Protein AF-A0A1Q3WJX5-F1 (afdb_monomer)

Sequence (77 aa):
MKLKLSEILLLSAAAGFLILWIAEYQRTTFAESYWLLMLCLGFLLSFQYFKNKRLEREKAVSPTIKQMIEERKKKKK

Foldseek 3Di:
DDDDPLLVVLQVQLVVLVVVLVVVVVVDPCVVRCVSVVSSVVSVVVSVVVVVVVVVVVVVPPVVVVVVVVVVVVVVD

Secondary structure (DSSP, 8-state):
-PPPHHHHHHHHHHHHHHHHHHHHHHHS-HHHHHHHHHHHHHHHHHHHHHHHHHHHHHHHH-HHHHHHHHHHHHTT-

Solvent-accessible surface area (backbone atoms only — not comparable to full-atom values): 4211 Å² total; per-residue (Å²): 138,86,80,51,70,69,47,49,51,29,51,52,50,19,52,49,29,42,52,52,26,56,58,39,47,77,76,46,53,65,91,80,32,46,65,34,47,51,50,17,50,52,27,50,53,49,34,51,50,54,52,50,58,49,50,52,51,55,51,69,67,35,65,67,51,54,50,53,55,51,52,58,55,58,76,76,108

pLDDT: mean 86.57, std 12.41, range [52.0, 97.75]

Structure (mmCIF, N/CA/C/O backbone):
data_AF-A0A1Q3WJX5-F1
#
_entry.id   AF-A0A1Q3WJX5-F1
#
loop_
_atom_site.group_PDB
_atom_site.id
_atom_site.type_symbol
_atom_site.label_atom_id
_atom_site.label_alt_id
_atom_site.label_comp_id
_atom_site.label_asym_id
_atom_site.label_entity_id
_atom_site.label_seq_id
_atom_site.pdbx_PDB_ins_code
_atom_site.Cartn_x
_atom_site.Cartn_y
_atom_site.Cartn_z
_atom_site.occupancy
_atom_site.B_iso_or_equiv
_atom_site.auth_seq_id
_atom_site.auth_comp_id
_atom_site.auth_asym_id
_atom_site.auth_atom_id
_atom_site.pdbx_PDB_model_num
ATOM 1 N N . MET A 1 1 ? -5.563 7.511 17.294 1.00 57.59 1 MET A N 1
ATOM 2 C CA . MET A 1 1 ? -5.956 6.267 16.592 1.00 57.59 1 MET A CA 1
ATOM 3 C C . MET A 1 1 ? -4.703 5.419 16.407 1.00 57.59 1 MET A C 1
ATOM 5 O O . MET A 1 1 ? -3.796 5.880 15.733 1.00 57.59 1 MET A O 1
ATOM 9 N N . LYS A 1 2 ? -4.590 4.250 17.056 1.00 80.38 2 LYS A N 1
ATOM 10 C CA . LYS A 1 2 ? -3.442 3.343 16.856 1.00 80.38 2 LYS A CA 1
ATOM 11 C C . LYS A 1 2 ? -3.739 2.396 15.690 1.00 80.38 2 LYS A C 1
ATOM 13 O O . LYS A 1 2 ? -4.843 1.850 15.626 1.00 80.38 2 LYS A O 1
ATOM 18 N N . LEU A 1 3 ? -2.785 2.247 14.772 1.00 85.56 3 LEU A N 1
ATOM 19 C CA . LEU A 1 3 ? -2.859 1.241 13.714 1.00 85.56 3 LEU A CA 1
ATOM 20 C C . LEU A 1 3 ? -2.491 -0.127 14.287 1.00 85.56 3 LEU A C 1
ATOM 22 O O . LEU A 1 3 ? -1.577 -0.239 15.106 1.00 85.56 3 LEU A O 1
ATOM 26 N N . LYS A 1 4 ? -3.210 -1.167 13.871 1.00 89.62 4 LYS A N 1
ATOM 27 C CA . LYS A 1 4 ? -2.829 -2.549 14.179 1.00 89.62 4 LYS A CA 1
ATOM 28 C C . LYS A 1 4 ? -1.636 -2.963 13.323 1.00 89.62 4 LYS A C 1
ATOM 30 O O . LYS A 1 4 ? -1.462 -2.459 12.219 1.00 89.62 4 LYS A O 1
ATOM 35 N N . LEU A 1 5 ? -0.864 -3.941 13.796 1.00 93.19 5 LEU A N 1
ATOM 36 C CA . LEU A 1 5 ? 0.263 -4.491 13.038 1.00 93.19 5 LEU A CA 1
ATOM 37 C C . LEU A 1 5 ? -0.156 -4.932 11.627 1.00 93.19 5 LEU A C 1
ATOM 39 O O . LEU A 1 5 ? 0.532 -4.621 10.667 1.00 93.19 5 LEU A O 1
ATOM 43 N N . SER A 1 6 ? -1.320 -5.572 11.484 1.00 90.88 6 SER A N 1
ATOM 44 C CA . SER A 1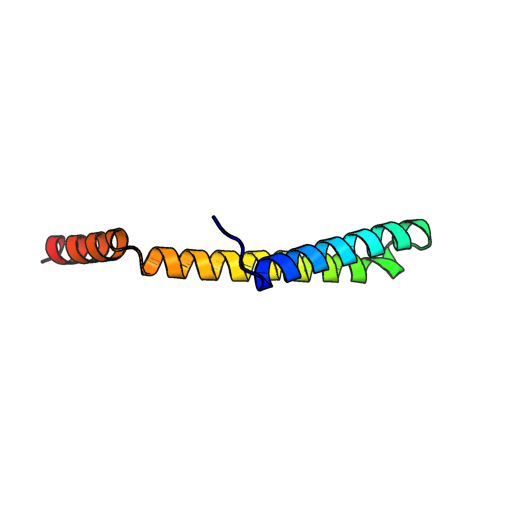 6 ? -1.853 -5.967 10.175 1.00 90.88 6 SER A CA 1
ATOM 45 C C . SER A 1 6 ? -2.121 -4.776 9.250 1.00 90.88 6 SER A C 1
ATOM 47 O O . SER A 1 6 ? -1.851 -4.854 8.059 1.00 90.88 6 SER A O 1
ATOM 49 N N . GLU A 1 7 ? -2.617 -3.662 9.789 1.00 92.62 7 GLU A N 1
ATOM 50 C CA . GLU A 1 7 ? -2.842 -2.426 9.034 1.00 92.62 7 GLU A CA 1
ATOM 51 C C . GLU A 1 7 ? -1.501 -1.820 8.580 1.00 92.62 7 GLU A C 1
ATOM 53 O O . GLU A 1 7 ? -1.379 -1.382 7.441 1.00 92.62 7 GLU A O 1
ATOM 58 N N . ILE A 1 8 ? -0.473 -1.862 9.434 1.00 95.69 8 ILE A N 1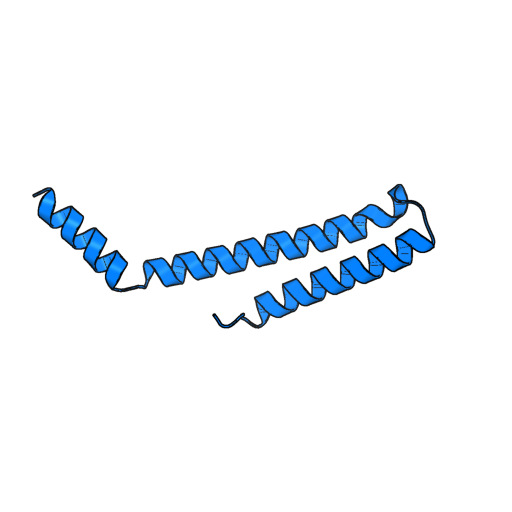
ATOM 59 C CA . ILE A 1 8 ? 0.884 -1.407 9.095 1.00 95.69 8 ILE A CA 1
ATOM 60 C C . ILE A 1 8 ? 1.494 -2.293 8.006 1.00 95.69 8 ILE A C 1
ATOM 62 O O . ILE A 1 8 ? 1.996 -1.770 7.020 1.00 95.69 8 ILE A O 1
ATOM 66 N N . LEU A 1 9 ? 1.397 -3.619 8.138 1.00 96.38 9 LEU A N 1
ATOM 67 C CA . LEU A 1 9 ? 1.922 -4.566 7.150 1.00 96.38 9 LEU A CA 1
ATOM 68 C C . LEU A 1 9 ? 1.271 -4.380 5.774 1.00 96.38 9 LEU A C 1
ATOM 70 O O . LEU A 1 9 ? 1.977 -4.374 4.770 1.00 96.38 9 LEU A O 1
ATOM 74 N N . LEU A 1 10 ? -0.050 -4.173 5.720 1.00 95.69 10 LEU A N 1
ATOM 75 C CA . LEU A 1 10 ? -0.753 -3.881 4.465 1.00 95.69 10 LEU A CA 1
ATOM 76 C C . LEU A 1 10 ? -0.266 -2.568 3.838 1.00 95.69 10 LEU A C 1
ATOM 78 O O . LEU A 1 10 ? -0.061 -2.506 2.628 1.00 95.69 10 LEU A O 1
ATOM 82 N N . LEU A 1 11 ? -0.048 -1.531 4.653 1.00 96.25 11 LEU A N 1
ATOM 83 C CA . LEU A 1 11 ? 0.450 -0.242 4.174 1.00 96.25 11 LEU A CA 1
ATOM 84 C C . LEU A 1 11 ? 1.898 -0.341 3.664 1.00 96.25 11 LEU A C 1
ATOM 86 O O . LEU A 1 11 ? 2.217 0.195 2.606 1.00 96.25 11 LEU A O 1
ATOM 90 N N . SER A 1 12 ? 2.764 -1.056 4.387 1.00 97.31 12 SER A N 1
ATOM 91 C CA . SER A 1 12 ? 4.152 -1.305 3.990 1.00 97.31 12 SER A CA 1
ATOM 92 C C . SER A 1 12 ? 4.238 -2.132 2.710 1.00 97.31 12 SER A C 1
ATOM 94 O O . SER A 1 12 ? 5.043 -1.811 1.840 1.00 97.31 12 SER A O 1
ATOM 96 N N . ALA A 1 13 ? 3.390 -3.153 2.557 1.00 96.94 13 ALA A N 1
ATOM 97 C CA . ALA A 1 13 ? 3.306 -3.932 1.325 1.00 96.94 13 ALA A CA 1
ATOM 98 C C . ALA A 1 13 ? 2.872 -3.055 0.141 1.00 96.94 13 ALA A C 1
ATOM 100 O O . ALA A 1 13 ? 3.531 -3.072 -0.895 1.00 96.94 13 ALA A O 1
ATOM 101 N N . ALA A 1 14 ? 1.827 -2.234 0.308 1.00 97.62 14 ALA A N 1
ATOM 102 C CA . ALA A 1 14 ? 1.396 -1.287 -0.721 1.00 97.62 14 ALA A CA 1
ATOM 103 C C . ALA A 1 14 ? 2.532 -0.340 -1.142 1.00 97.62 14 ALA A C 1
ATOM 105 O O . ALA A 1 14 ? 2.796 -0.183 -2.332 1.00 97.62 14 ALA A O 1
ATOM 106 N N . ALA A 1 15 ? 3.246 0.238 -0.172 1.00 97.75 15 ALA A N 1
ATOM 107 C CA . ALA A 1 15 ? 4.395 1.097 -0.443 1.00 97.75 15 ALA A CA 1
ATOM 108 C C . ALA A 1 15 ? 5.515 0.349 -1.189 1.00 97.75 15 ALA A C 1
ATOM 110 O O . ALA A 1 15 ? 6.064 0.880 -2.150 1.00 97.75 15 ALA A O 1
ATOM 111 N N . GLY A 1 16 ? 5.814 -0.893 -0.799 1.00 97.38 16 GLY A N 1
ATOM 112 C CA . GLY A 1 16 ? 6.798 -1.737 -1.479 1.00 97.38 16 GLY A CA 1
ATOM 113 C C . GLY A 1 16 ? 6.436 -1.998 -2.941 1.00 97.38 16 GLY A C 1
ATOM 114 O O . GLY A 1 16 ? 7.253 -1.752 -3.825 1.00 97.38 16 GLY A O 1
ATOM 115 N N . PHE A 1 17 ? 5.197 -2.414 -3.219 1.00 97.62 17 PHE A N 1
ATOM 116 C CA . PHE A 1 17 ? 4.733 -2.628 -4.594 1.00 97.62 17 PHE A CA 1
ATOM 117 C C . PHE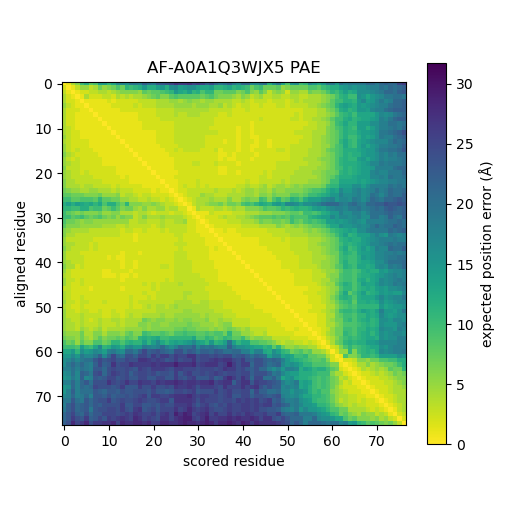 A 1 17 ? 4.705 -1.341 -5.417 1.00 97.62 17 PHE A C 1
ATOM 119 O O . PHE A 1 17 ? 5.007 -1.381 -6.607 1.00 97.62 17 PHE A O 1
ATOM 126 N N . LEU A 1 18 ? 4.406 -0.195 -4.800 1.00 97.06 18 LEU A N 1
ATOM 127 C CA . LEU A 1 18 ? 4.482 1.096 -5.478 1.00 97.06 18 LEU A CA 1
ATOM 128 C C . LEU A 1 18 ? 5.921 1.452 -5.871 1.00 97.06 18 LEU A C 1
ATOM 130 O O . LEU A 1 18 ? 6.155 1.870 -7.000 1.00 97.06 18 LEU A O 1
ATOM 134 N N . ILE A 1 19 ? 6.886 1.261 -4.967 1.00 96.81 19 ILE A N 1
ATOM 135 C CA . ILE A 1 19 ? 8.309 1.507 -5.248 1.00 96.81 19 ILE A CA 1
ATOM 136 C C . ILE A 1 19 ? 8.799 0.580 -6.365 1.00 96.81 19 ILE A C 1
ATOM 138 O O . ILE A 1 19 ? 9.456 1.045 -7.295 1.00 96.81 19 ILE A O 1
ATOM 142 N N . LEU A 1 20 ? 8.442 -0.707 -6.305 1.00 95.75 20 LEU A N 1
ATOM 143 C CA . LEU A 1 20 ? 8.768 -1.672 -7.357 1.00 95.75 20 LEU A CA 1
ATOM 144 C C . LEU A 1 20 ? 8.156 -1.267 -8.698 1.00 95.75 20 LEU A C 1
ATOM 146 O O . LEU A 1 20 ? 8.843 -1.313 -9.712 1.00 95.75 20 LEU A O 1
ATOM 150 N N . TRP A 1 21 ? 6.898 -0.819 -8.709 1.00 95.81 21 TRP A N 1
ATOM 151 C CA . TRP A 1 21 ? 6.256 -0.344 -9.929 1.00 95.81 21 TRP A CA 1
ATOM 152 C C . TRP A 1 21 ? 6.973 0.871 -10.520 1.00 95.81 21 TRP A C 1
ATOM 154 O O . TRP A 1 21 ? 7.220 0.892 -11.719 1.00 95.81 21 TRP A O 1
ATOM 164 N N . ILE A 1 22 ? 7.358 1.855 -9.699 1.00 94.62 22 ILE A N 1
ATOM 165 C CA . ILE A 1 22 ? 8.099 3.038 -10.165 1.00 94.62 22 ILE A CA 1
ATOM 166 C C . ILE A 1 22 ? 9.444 2.628 -10.775 1.00 94.62 22 ILE A C 1
ATOM 168 O O . ILE A 1 22 ? 9.808 3.127 -11.838 1.00 94.62 22 ILE A O 1
ATOM 172 N N . ALA A 1 23 ? 10.168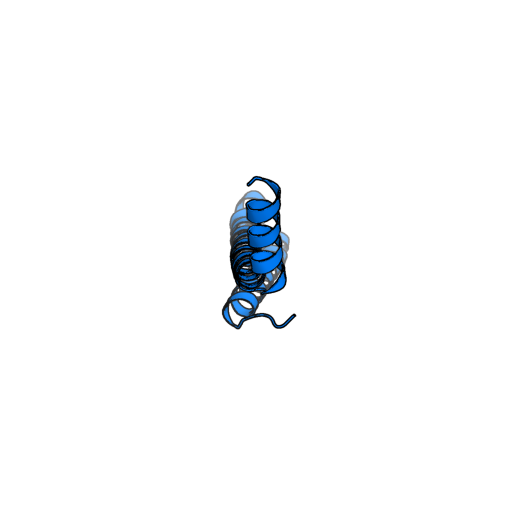 1.711 -10.129 1.00 94.81 23 ALA A N 1
ATOM 173 C CA . ALA A 1 23 ? 11.430 1.196 -10.651 1.00 94.81 23 ALA A CA 1
ATOM 174 C C . ALA A 1 23 ? 11.237 0.453 -11.985 1.00 94.81 23 ALA A C 1
ATOM 176 O O . ALA A 1 23 ? 12.014 0.644 -12.918 1.00 94.81 23 ALA A O 1
ATOM 177 N N . GLU A 1 24 ? 10.180 -0.350 -12.103 1.00 92.56 24 GLU A N 1
ATOM 178 C CA . GLU A 1 24 ? 9.904 -1.128 -13.311 1.00 92.56 24 GLU A CA 1
ATOM 179 C C . GLU A 1 24 ? 9.368 -0.265 -14.455 1.00 92.56 24 GLU A C 1
ATOM 181 O O . GLU A 1 24 ? 9.704 -0.493 -15.615 1.00 92.56 24 GLU A O 1
ATOM 186 N N . TYR A 1 25 ? 8.606 0.781 -14.140 1.00 91.62 25 TYR A N 1
ATOM 187 C CA . TYR A 1 25 ? 8.113 1.762 -15.104 1.00 91.62 25 TYR A CA 1
ATOM 188 C C . TYR A 1 25 ? 9.251 2.560 -15.758 1.00 91.62 25 TYR A C 1
ATOM 190 O O . TYR A 1 25 ? 9.128 3.000 -16.895 1.00 91.62 25 TYR A O 1
ATOM 198 N N . GLN A 1 26 ? 10.385 2.728 -15.069 1.00 90.25 26 GLN A N 1
ATOM 199 C CA . GLN A 1 26 ? 11.585 3.321 -15.672 1.00 90.25 26 GLN A CA 1
ATOM 200 C C . GLN A 1 26 ? 12.289 2.374 -16.653 1.00 90.25 26 GLN A C 1
ATOM 202 O O . GLN A 1 26 ? 13.032 2.833 -17.518 1.00 90.25 26 GLN A O 1
ATOM 207 N N . ARG A 1 27 ? 12.094 1.058 -16.511 1.00 89.25 27 ARG A N 1
ATOM 208 C CA . ARG A 1 27 ? 12.782 0.023 -17.300 1.00 89.25 27 ARG A CA 1
ATOM 209 C C . ARG A 1 27 ? 11.931 -0.537 -18.435 1.00 89.25 27 ARG A C 1
ATOM 211 O O . ARG A 1 27 ? 12.480 -1.012 -19.425 1.00 89.25 27 ARG A O 1
ATOM 218 N N . THR A 1 28 ? 10.613 -0.517 -18.278 1.00 91.25 28 THR A N 1
ATOM 219 C CA . THR A 1 28 ? 9.644 -1.191 -19.149 1.00 91.25 28 THR A CA 1
ATOM 220 C C . THR A 1 28 ? 8.463 -0.278 -19.472 1.00 91.25 28 THR A C 1
ATOM 222 O O . THR A 1 28 ? 8.397 0.868 -19.033 1.00 91.25 28 THR A O 1
ATOM 225 N N . THR A 1 29 ? 7.513 -0.772 -20.267 1.00 88.81 29 THR A N 1
ATOM 226 C CA . THR A 1 29 ? 6.282 -0.035 -20.568 1.00 88.81 29 THR A CA 1
ATOM 227 C C . THR A 1 29 ? 5.214 -0.260 -19.493 1.00 88.81 29 THR A C 1
ATOM 229 O O . THR A 1 29 ? 5.269 -1.194 -18.689 1.00 88.81 29 THR A O 1
ATOM 232 N N . PHE A 1 30 ? 4.185 0.588 -19.493 1.00 87.56 30 PHE A N 1
ATOM 233 C CA . PHE A 1 30 ? 3.057 0.458 -18.568 1.00 87.56 30 PHE A CA 1
ATOM 234 C C . PHE A 1 30 ? 2.353 -0.907 -18.672 1.00 87.56 30 PHE A C 1
ATOM 236 O O . PHE A 1 30 ? 1.960 -1.473 -17.654 1.00 87.56 30 PHE A O 1
ATOM 243 N N . ALA A 1 31 ? 2.225 -1.452 -19.886 1.00 90.88 31 ALA A N 1
ATOM 244 C CA . ALA A 1 31 ? 1.513 -2.705 -20.141 1.00 90.88 31 ALA A CA 1
ATOM 245 C C . ALA A 1 31 ? 2.159 -3.923 -19.456 1.00 90.88 31 ALA A C 1
ATOM 247 O O . ALA A 1 31 ? 1.455 -4.861 -19.101 1.00 90.88 31 ALA A O 1
ATOM 248 N N . GLU A 1 32 ? 3.468 -3.878 -19.213 1.00 90.12 32 GLU A N 1
ATOM 249 C CA . GLU A 1 32 ? 4.215 -4.966 -18.569 1.00 90.12 32 GLU A CA 1
ATOM 250 C C . GLU A 1 32 ? 4.294 -4.801 -17.045 1.00 90.12 32 GLU A C 1
ATOM 252 O O . GLU A 1 32 ? 4.410 -5.773 -16.302 1.00 90.12 32 GLU A O 1
ATOM 257 N N . SER A 1 33 ? 4.200 -3.565 -16.549 1.00 91.19 33 SER A N 1
ATOM 258 C CA . SER A 1 33 ? 4.406 -3.246 -15.131 1.00 91.19 33 SER A CA 1
ATOM 259 C C . SER A 1 33 ? 3.110 -3.009 -14.349 1.00 91.19 33 SER A C 1
ATOM 261 O O . SER A 1 33 ? 3.127 -3.097 -13.120 1.00 91.19 33 SER A O 1
ATOM 263 N N . TYR A 1 34 ? 1.966 -2.751 -15.004 1.00 93.50 34 TYR A N 1
ATOM 264 C CA . TYR A 1 34 ? 0.720 -2.339 -14.326 1.00 93.50 34 TYR A CA 1
ATOM 265 C C . TYR A 1 34 ? 0.218 -3.325 -13.261 1.00 93.50 34 TYR A C 1
ATOM 267 O O . TYR A 1 34 ? -0.499 -2.926 -12.344 1.00 93.50 34 TYR A O 1
ATOM 275 N N . TRP A 1 35 ? 0.589 -4.604 -13.338 1.00 94.31 35 TRP A N 1
ATOM 276 C CA . TRP A 1 35 ? 0.204 -5.602 -12.340 1.00 94.31 35 TRP A CA 1
ATOM 277 C C . TRP A 1 35 ? 0.754 -5.273 -10.940 1.00 94.31 35 TRP A C 1
ATOM 279 O O . TRP A 1 35 ? 0.063 -5.496 -9.946 1.00 94.31 35 TRP A O 1
ATOM 289 N N . LEU A 1 36 ? 1.944 -4.664 -10.844 1.00 95.00 36 LEU A N 1
ATOM 290 C CA . LEU A 1 36 ? 2.504 -4.178 -9.575 1.00 95.00 36 LEU A CA 1
ATOM 291 C C . LEU A 1 36 ? 1.650 -3.043 -9.000 1.00 95.00 36 LEU A C 1
ATOM 293 O O . LEU A 1 36 ? 1.394 -2.995 -7.794 1.00 95.00 36 LEU A O 1
ATOM 297 N N . LEU A 1 37 ? 1.142 -2.167 -9.870 1.00 94.75 37 LEU A N 1
ATOM 298 C CA . LEU A 1 37 ? 0.201 -1.116 -9.491 1.00 94.75 37 LEU A CA 1
ATOM 299 C C . LEU A 1 37 ? -1.131 -1.714 -9.005 1.00 94.75 37 LEU A C 1
ATOM 301 O O . LEU A 1 37 ? -1.675 -1.260 -7.998 1.00 94.75 37 LEU A O 1
ATOM 305 N N . MET A 1 38 ? -1.630 -2.765 -9.665 1.00 97.19 38 MET A N 1
ATOM 306 C CA . MET A 1 38 ? -2.834 -3.489 -9.233 1.00 97.19 38 MET A CA 1
ATOM 307 C C . MET A 1 38 ? -2.644 -4.161 -7.870 1.00 97.19 38 MET 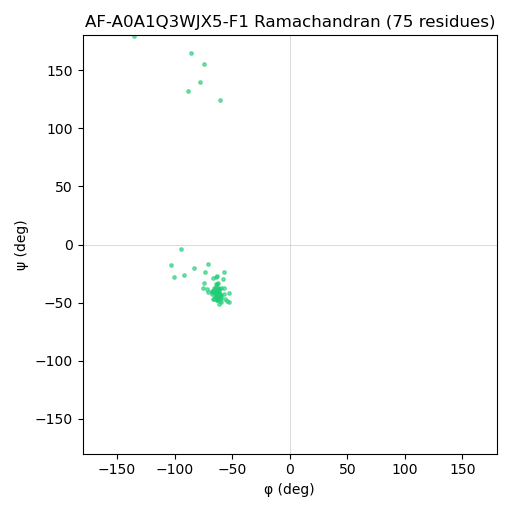A C 1
ATOM 309 O O . MET A 1 38 ? -3.545 -4.102 -7.034 1.00 97.19 38 MET A O 1
ATOM 313 N N . LEU A 1 39 ? -1.470 -4.741 -7.599 1.00 96.69 39 LEU A N 1
ATOM 314 C CA . LEU A 1 39 ? -1.145 -5.277 -6.276 1.00 96.69 39 LEU A CA 1
ATOM 315 C C . LEU A 1 39 ? -1.114 -4.176 -5.216 1.00 96.69 39 LEU A C 1
ATOM 317 O O . LEU A 1 39 ? -1.764 -4.322 -4.181 1.00 96.69 39 LEU A O 1
ATOM 321 N N . CYS A 1 40 ? -0.440 -3.054 -5.486 1.00 97.38 40 CYS A N 1
ATOM 322 C CA . CYS A 1 40 ? -0.445 -1.886 -4.602 1.00 97.38 40 CYS A CA 1
ATOM 323 C C . CYS A 1 40 ? -1.879 -1.444 -4.258 1.00 97.38 40 CYS A C 1
ATOM 325 O O . CYS A 1 40 ? -2.232 -1.321 -3.081 1.00 97.38 40 CYS A O 1
ATOM 327 N N . LEU A 1 41 ? -2.739 -1.301 -5.272 1.00 97.38 41 LEU A N 1
ATOM 328 C CA . LEU A 1 41 ? -4.155 -0.974 -5.092 1.00 97.38 41 LEU A CA 1
ATOM 329 C C . LEU A 1 41 ? -4.889 -2.025 -4.250 1.00 97.38 41 LEU A C 1
ATOM 331 O O . LEU A 1 41 ? -5.622 -1.663 -3.330 1.00 97.38 41 LEU A O 1
ATOM 335 N N . GLY A 1 42 ? -4.663 -3.315 -4.501 1.00 97.56 42 GLY A N 1
ATOM 336 C CA . GLY A 1 42 ? -5.244 -4.406 -3.717 1.00 97.56 42 GLY A CA 1
ATOM 337 C C . GLY A 1 42 ? -4.900 -4.315 -2.226 1.00 97.56 42 GLY A C 1
ATOM 338 O O . GLY A 1 42 ? -5.784 -4.457 -1.374 1.00 97.56 42 GLY A O 1
ATOM 339 N N . PHE A 1 43 ? -3.645 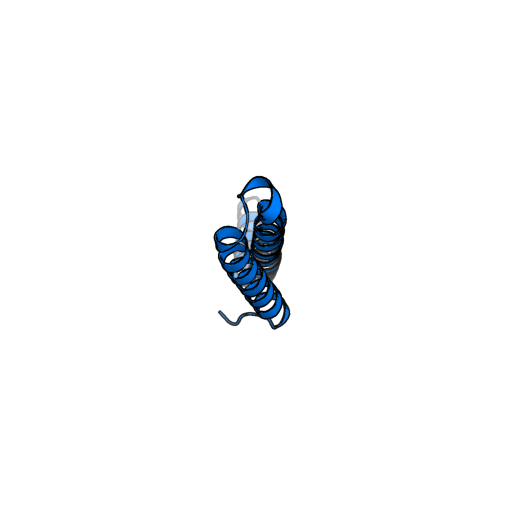-4.000 -1.891 1.00 97.44 43 PHE A N 1
ATOM 340 C CA . PHE A 1 43 ? -3.214 -3.796 -0.505 1.00 97.44 43 PHE A CA 1
ATOM 341 C C . PHE A 1 43 ? -3.833 -2.545 0.130 1.00 97.44 43 PHE A C 1
ATO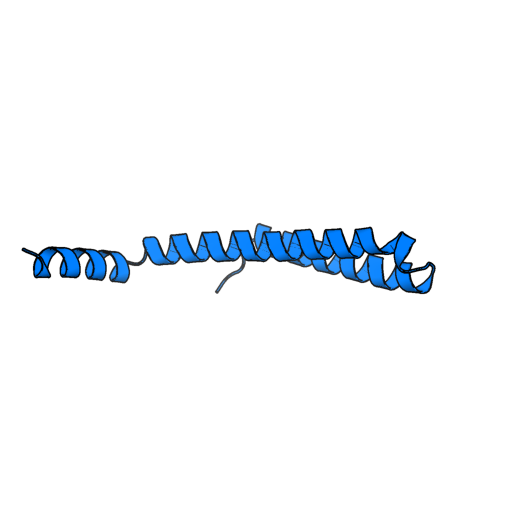M 343 O O . PHE A 1 43 ? -4.287 -2.612 1.276 1.00 97.44 43 PHE A O 1
ATOM 350 N N . LEU A 1 44 ? -3.930 -1.429 -0.602 1.00 97.38 44 LEU A N 1
ATOM 351 C CA . LEU A 1 44 ? -4.568 -0.198 -0.114 1.00 97.38 44 LEU A CA 1
ATOM 352 C C . LEU A 1 44 ? -6.066 -0.386 0.155 1.00 97.38 44 LEU A C 1
ATOM 354 O O . LEU A 1 44 ? -6.569 0.032 1.201 1.00 97.38 44 LEU A O 1
ATOM 358 N N . LEU A 1 45 ? -6.779 -1.054 -0.753 1.00 97.44 45 LEU A N 1
ATOM 359 C CA . LEU A 1 45 ? -8.201 -1.360 -0.583 1.00 97.44 45 LEU A CA 1
ATOM 360 C C . LEU A 1 45 ? -8.421 -2.328 0.580 1.00 97.44 45 LEU A C 1
ATOM 362 O O . LEU A 1 45 ? -9.320 -2.118 1.396 1.00 97.44 45 LEU A O 1
ATOM 366 N N . SER A 1 46 ? -7.558 -3.337 0.718 1.00 95.50 46 SER A N 1
ATOM 367 C CA . SER A 1 46 ? -7.582 -4.255 1.859 1.00 95.50 46 SER A CA 1
ATOM 368 C C . SER A 1 46 ? -7.359 -3.508 3.175 1.00 95.50 46 SER A C 1
ATOM 370 O O . SER A 1 46 ? -8.145 -3.663 4.109 1.00 95.50 46 SER A O 1
ATOM 372 N N . PHE A 1 47 ? -6.348 -2.636 3.248 1.00 95.75 47 PHE A N 1
ATOM 373 C CA . PHE A 1 47 ? -6.098 -1.777 4.410 1.00 95.75 47 PHE A CA 1
ATOM 374 C C . PHE A 1 47 ? -7.335 -0.952 4.771 1.00 95.75 47 PHE A C 1
ATOM 376 O O . PHE A 1 47 ? -7.762 -0.934 5.929 1.00 95.75 47 PHE A O 1
ATOM 383 N N . GLN A 1 48 ? -7.945 -0.307 3.775 1.00 95.25 48 GLN A N 1
ATOM 384 C CA . GLN A 1 48 ? -9.136 0.508 3.970 1.00 95.25 48 GLN A CA 1
ATOM 385 C C . GLN A 1 48 ? -10.318 -0.329 4.479 1.00 95.25 48 GLN A C 1
ATOM 387 O O . GLN A 1 48 ? -10.999 0.097 5.415 1.00 95.25 48 GLN A O 1
ATOM 392 N N . TYR A 1 49 ? -10.528 -1.530 3.932 1.00 95.06 49 TYR A N 1
ATOM 393 C CA . TYR A 1 49 ? -11.562 -2.460 4.384 1.00 95.06 49 TYR A CA 1
ATOM 394 C C . TYR A 1 49 ? -11.352 -2.883 5.842 1.00 95.06 49 TYR A C 1
ATOM 396 O O . TYR A 1 49 ? -12.266 -2.754 6.660 1.00 95.06 49 TYR A O 1
ATOM 404 N N . PHE A 1 50 ? -10.148 -3.335 6.206 1.00 92.31 50 PHE A N 1
ATOM 405 C CA . PHE A 1 50 ? -9.854 -3.767 7.575 1.00 92.31 50 PHE A CA 1
ATOM 406 C C . PHE A 1 50 ? -9.986 -2.623 8.584 1.00 92.31 50 PHE A C 1
ATOM 408 O O . PHE A 1 50 ? -10.580 -2.815 9.650 1.00 92.31 50 PHE A O 1
ATOM 415 N N . LYS A 1 51 ? -9.507 -1.427 8.228 1.00 92.00 51 LYS A N 1
ATOM 416 C CA . LYS A 1 51 ? -9.627 -0.225 9.056 1.00 92.00 51 LYS A CA 1
ATOM 417 C C . LYS A 1 51 ? -11.088 0.170 9.268 1.00 92.00 51 LYS A C 1
ATOM 419 O O . LYS A 1 51 ? -11.493 0.401 10.407 1.00 92.00 51 LYS A O 1
ATOM 424 N N . ASN A 1 52 ? -11.895 0.205 8.205 1.00 92.56 52 ASN A N 1
ATOM 425 C CA . ASN A 1 52 ? -13.320 0.529 8.311 1.00 92.56 52 ASN A CA 1
ATOM 426 C C . ASN A 1 52 ? -14.072 -0.511 9.143 1.00 92.56 52 ASN A C 1
ATOM 428 O O . ASN A 1 52 ? -14.780 -0.143 10.075 1.00 92.56 52 ASN A O 1
ATOM 432 N N . LYS A 1 53 ? -13.846 -1.803 8.890 1.00 90.44 53 LYS A N 1
ATOM 433 C CA . LYS A 1 53 ? -14.460 -2.894 9.658 1.00 90.44 53 LYS A CA 1
ATOM 434 C C . LYS A 1 53 ? -14.107 -2.829 11.144 1.00 90.44 53 LYS A C 1
ATOM 436 O O . LYS A 1 53 ? -14.938 -3.138 11.999 1.00 90.44 53 LYS A O 1
ATOM 441 N N . ARG A 1 54 ? -12.876 -2.435 11.482 1.00 88.44 54 ARG A N 1
ATOM 442 C CA . ARG A 1 54 ? -12.471 -2.196 12.872 1.00 88.44 54 ARG A CA 1
ATOM 443 C C . ARG A 1 54 ? -13.202 -0.996 13.466 1.00 88.44 54 ARG A C 1
ATOM 445 O O . ARG A 1 54 ? -13.737 -1.115 14.565 1.00 88.44 54 ARG A O 1
ATOM 452 N N . LEU A 1 55 ? -13.255 0.119 12.743 1.00 87.69 55 LEU A N 1
ATOM 453 C CA . LEU A 1 55 ? -13.931 1.332 13.195 1.00 87.69 55 LEU A CA 1
ATOM 454 C C . LEU A 1 55 ? -15.431 1.098 13.429 1.00 87.69 55 LEU A C 1
ATOM 456 O O . LEU A 1 55 ? -15.982 1.595 14.404 1.00 87.69 55 LEU A O 1
ATOM 460 N N . GLU A 1 56 ? -16.090 0.306 12.584 1.00 88.12 56 GLU A N 1
ATOM 461 C CA . GLU A 1 56 ? -17.489 -0.092 12.775 1.00 88.12 56 GLU A CA 1
ATOM 462 C C . GLU A 1 56 ? -17.694 -0.913 14.051 1.00 88.12 56 GLU A C 1
ATOM 464 O O . GLU A 1 56 ? -18.639 -0.659 14.798 1.00 88.12 56 GLU A O 1
ATOM 469 N N . ARG A 1 57 ? -16.786 -1.850 14.356 1.00 84.50 57 ARG A N 1
ATOM 470 C CA . ARG A 1 57 ? -16.825 -2.605 15.619 1.00 84.50 57 ARG A CA 1
ATOM 471 C C . ARG A 1 57 ? -16.612 -1.701 16.827 1.00 84.50 57 ARG A C 1
ATOM 473 O O . ARG A 1 57 ? -17.341 -1.821 17.803 1.00 84.50 57 ARG A O 1
ATOM 480 N N . GLU A 1 58 ? -15.651 -0.784 16.760 1.00 82.75 58 GLU A N 1
ATOM 481 C CA . GLU A 1 58 ? -15.405 0.193 17.829 1.00 82.75 58 GLU A CA 1
ATOM 482 C C . GLU A 1 58 ? -16.630 1.101 18.045 1.00 82.75 58 GLU A C 1
ATOM 484 O O . GLU A 1 58 ? -17.039 1.327 19.184 1.00 82.75 58 GLU A O 1
ATOM 489 N N . LYS A 1 59 ? -17.292 1.541 16.965 1.00 75.06 59 LYS A N 1
ATOM 490 C CA . LYS A 1 59 ? -18.553 2.298 17.033 1.00 75.06 59 LYS A CA 1
ATOM 491 C C . LYS A 1 59 ? -19.693 1.484 17.652 1.00 75.06 59 LYS A C 1
ATOM 493 O O . LYS A 1 59 ? -20.407 2.012 18.497 1.00 75.06 59 LYS A O 1
ATOM 498 N N . ALA A 1 60 ? -19.846 0.211 17.287 1.00 65.62 60 ALA A N 1
ATOM 499 C CA . ALA A 1 60 ? -20.879 -0.671 17.842 1.00 65.62 60 ALA A CA 1
ATOM 500 C C . ALA A 1 60 ? -20.673 -0.990 19.337 1.00 65.62 60 ALA A C 1
ATOM 502 O O . ALA A 1 60 ? -21.636 -1.242 20.062 1.00 65.62 60 ALA A O 1
ATOM 503 N N . VAL A 1 61 ? -19.423 -0.982 19.807 1.00 60.44 61 VAL A N 1
ATOM 504 C CA . VAL A 1 61 ? -19.077 -1.218 21.217 1.00 60.44 61 VAL A CA 1
ATOM 505 C C . VAL A 1 61 ? -19.205 0.057 22.060 1.00 60.44 61 VAL A C 1
ATOM 507 O O . VAL A 1 61 ? -19.378 -0.046 23.274 1.00 60.44 61 VAL A O 1
ATOM 510 N N . SER A 1 62 ? -19.189 1.245 21.445 1.00 58.53 62 SER A N 1
ATOM 511 C CA . SER A 1 62 ? -19.303 2.511 22.172 1.00 58.53 62 SER A CA 1
ATOM 512 C C . SER A 1 62 ? -20.631 2.600 22.950 1.00 58.53 62 SER A C 1
ATOM 514 O O . SER A 1 62 ? -21.706 2.473 22.346 1.00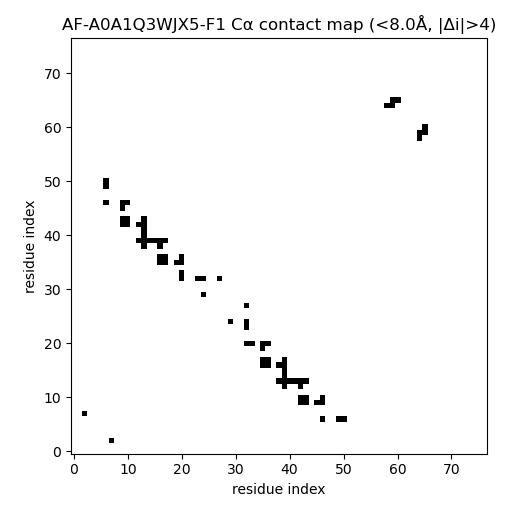 58.53 62 SER A O 1
ATOM 516 N N . PRO A 1 63 ? -20.593 2.841 24.278 1.00 60.56 63 PRO A N 1
ATOM 517 C CA . PRO A 1 63 ? -21.785 2.880 25.129 1.00 60.56 63 PRO A CA 1
ATOM 518 C C . PRO A 1 63 ? -22.800 3.926 24.656 1.00 60.56 63 PRO A C 1
ATOM 520 O O . PRO A 1 63 ? -24.001 3.703 24.768 1.00 60.56 63 PRO A O 1
ATOM 523 N N . THR A 1 64 ? -22.334 5.004 24.023 1.00 65.69 64 THR A N 1
ATOM 524 C CA . THR A 1 64 ? -23.174 6.067 23.464 1.00 65.69 64 THR A CA 1
ATOM 525 C C . THR A 1 64 ? -24.100 5.572 22.348 1.00 65.69 64 THR A C 1
ATOM 527 O O . THR A 1 64 ? -25.248 5.998 22.283 1.00 65.69 64 THR A O 1
ATOM 530 N N . ILE A 1 65 ? -23.661 4.641 21.488 1.00 62.91 65 ILE A N 1
ATOM 531 C CA . ILE A 1 65 ? -24.525 4.103 20.421 1.00 62.91 65 ILE A CA 1
ATOM 532 C C . ILE A 1 65 ? -25.547 3.119 20.994 1.00 62.91 65 ILE A C 1
ATOM 534 O O . ILE A 1 65 ? -26.707 3.145 20.585 1.00 62.91 65 ILE A O 1
ATOM 538 N N . LYS A 1 66 ? -25.162 2.305 21.985 1.00 62.81 66 LYS A N 1
ATOM 539 C CA . LYS A 1 66 ? -26.119 1.457 22.714 1.00 62.81 66 LYS A CA 1
ATOM 540 C C . LYS A 1 66 ? -27.197 2.302 23.397 1.00 62.81 66 LYS A C 1
ATOM 542 O O . LYS A 1 66 ? -28.379 2.028 23.210 1.00 62.81 66 LYS A O 1
ATOM 547 N N . GLN A 1 67 ? -26.794 3.375 24.079 1.00 66.31 67 GLN A N 1
ATOM 548 C CA . GLN A 1 67 ? -27.703 4.325 24.724 1.00 66.31 67 GLN A CA 1
ATOM 549 C C . GLN A 1 67 ? -28.628 5.019 23.711 1.00 66.31 67 GLN A C 1
ATOM 551 O O . GLN A 1 67 ? -29.837 5.047 23.916 1.00 66.31 67 GLN A O 1
ATOM 556 N N . MET A 1 68 ? -28.110 5.484 22.567 1.00 71.19 68 MET A N 1
ATOM 557 C CA . MET A 1 68 ? -28.939 6.090 21.511 1.00 71.19 68 MET A CA 1
ATOM 558 C C . MET A 1 68 ? -29.943 5.107 20.884 1.00 71.19 68 MET A C 1
ATOM 560 O O . MET A 1 68 ? -31.059 5.502 20.537 1.00 71.19 68 MET A O 1
ATOM 564 N N . ILE A 1 69 ? -29.577 3.831 20.718 1.00 74.88 69 ILE A N 1
ATOM 565 C CA . ILE A 1 69 ? -30.492 2.789 20.219 1.00 74.88 69 ILE A CA 1
ATOM 566 C C . ILE A 1 69 ? -31.597 2.507 21.246 1.00 74.88 69 ILE A C 1
ATOM 568 O O . ILE A 1 69 ? -32.760 2.335 20.871 1.00 74.88 69 ILE A O 1
ATOM 572 N N . GLU A 1 70 ? -31.255 2.476 22.531 1.00 75.38 70 GLU A N 1
ATOM 573 C CA . GLU A 1 70 ? -32.192 2.205 23.620 1.00 75.38 70 GLU A CA 1
ATOM 574 C C . GLU A 1 70 ? -33.168 3.368 23.857 1.00 75.38 70 GLU A C 1
ATOM 576 O O . GLU A 1 70 ? -34.376 3.145 23.966 1.00 75.38 70 GLU A O 1
ATOM 581 N N . GLU A 1 71 ? -32.699 4.617 23.791 1.00 77.56 71 GLU A N 1
ATOM 582 C CA . GLU A 1 71 ? -33.570 5.799 23.830 1.00 77.56 71 GLU A CA 1
ATOM 583 C C . GLU A 1 71 ? -34.534 5.865 22.639 1.00 77.56 71 GLU A C 1
ATOM 585 O O . GLU A 1 71 ? -35.716 6.175 22.810 1.00 77.56 71 GLU A O 1
ATOM 590 N N . ARG A 1 72 ? -34.078 5.512 21.427 1.00 76.62 72 ARG A N 1
ATOM 591 C CA . ARG A 1 72 ? -34.960 5.431 20.249 1.00 76.62 72 ARG A CA 1
ATOM 592 C C . ARG A 1 72 ? -36.050 4.371 20.398 1.00 76.62 72 ARG A C 1
ATOM 594 O O . ARG A 1 72 ? -37.148 4.574 19.885 1.00 76.62 72 ARG A O 1
ATOM 601 N N . LYS A 1 73 ? -35.773 3.254 21.080 1.00 74.81 73 LYS A N 1
ATOM 602 C CA . LYS A 1 73 ? -36.784 2.226 21.379 1.00 74.81 73 LYS A CA 1
ATOM 603 C C . LYS A 1 73 ? -37.781 2.694 22.442 1.00 74.81 73 LYS A C 1
ATOM 605 O O . LYS A 1 73 ? -38.966 2.428 22.281 1.00 74.81 73 LYS A O 1
ATOM 610 N N . LYS A 1 74 ? -37.333 3.426 23.469 1.00 74.00 74 LYS A N 1
ATOM 611 C CA . LYS A 1 74 ? -38.214 4.026 24.488 1.00 74.00 74 LYS A CA 1
ATOM 612 C C . LYS A 1 74 ? -39.141 5.104 23.926 1.00 74.00 74 LYS A C 1
ATOM 614 O O . LYS A 1 74 ? -40.289 5.145 24.323 1.00 74.00 74 LYS A O 1
ATOM 619 N N . LYS A 1 75 ? -38.685 5.934 22.980 1.00 72.12 75 LYS A N 1
ATOM 620 C CA . LYS A 1 75 ? -39.520 6.977 22.345 1.00 72.12 75 LYS A CA 1
ATOM 621 C C . LYS A 1 75 ? -40.604 6.454 21.393 1.00 72.12 75 LYS A C 1
ATOM 623 O O . LYS A 1 75 ? -41.477 7.221 21.006 1.00 72.12 75 LYS A O 1
ATOM 628 N N . LYS A 1 76 ? -40.511 5.196 20.952 1.00 65.81 76 LYS A N 1
ATOM 629 C CA . LYS A 1 76 ? -41.495 4.559 20.059 1.00 65.81 76 LYS A CA 1
ATOM 630 C C . LYS A 1 76 ? -42.570 3.757 20.804 1.00 65.81 76 LYS A C 1
ATOM 632 O O . LYS A 1 76 ? -43.444 3.206 20.140 1.00 65.81 76 LYS A O 1
ATOM 637 N N . LYS A 1 77 ? -42.469 3.642 22.128 1.00 52.00 77 LYS A N 1
ATOM 638 C CA . LYS A 1 77 ? -43.402 2.918 22.992 1.00 52.00 77 LYS A CA 1
ATOM 639 C C . LYS A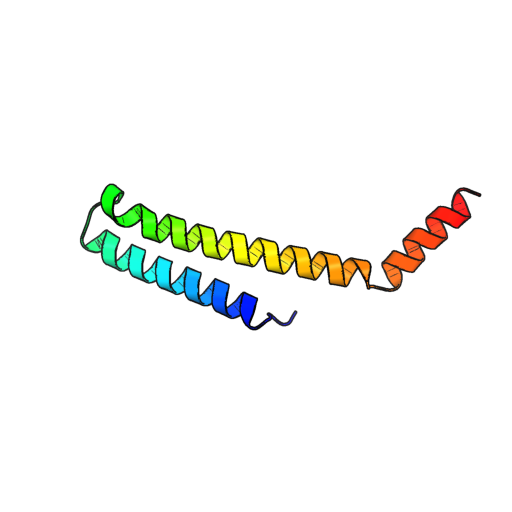 1 77 ? -44.150 3.918 23.861 1.00 52.00 77 LYS A C 1
ATOM 641 O O . LYS A 1 77 ? -45.331 3.639 24.138 1.00 52.00 77 LYS A O 1
#

Radius of gyration: 20.28 Å; Cα contacts (8 Å, |Δi|>4): 41; chains: 1; bounding box: 56×13×46 Å

Mean predicted aligned error: 8.9 Å